Protein AF-A0A538TZY9-F1 (afdb_monomer_lite)

Radius of gyration: 20.92 Å; chains: 1; bounding box: 53×30×45 Å

Foldseek 3Di:
DVVVVVVVVVVCVVCVVVVVCCCCVPVVVVVVVVQLLQFPDDPVCVVPVVNRHGNGCVSVCVVVPDPVD

pLDDT: mean 91.62, std 7.54, range [61.0, 98.38]

Secondary structure (DSSP, 8-state):
-HHHHHHHHHHHHHHHHHHHHHIIIIIHHHHHHHHHTTEE--HHHHH-GGG-EE-TTHHHHHHHT-TT-

Sequence (69 aa):
MSRARSQTRAAWLFLTPALGLIAVFFAVPVIAGLLLSLTDFDLYSIGDVRNARFVGIGNYAQVLGNPEF

InterPro domains:
  IPR035906 MetI-like superfamily [G3DSA:1.10.3720.10] (2-69)
  IPR035906 MetI-like superfamily [SSF161098] (8-67)
  IPR050809 Bacterial G3P & Sugar ABC Transporter Permeases [PTHR43227] (2-69)

Organism: Eiseniibacteriota bacterium (NCBI:txid2212470)

Structure (mmCIF, N/CA/C/O backbone):
data_AF-A0A538TZY9-F1
#
_entry.id   AF-A0A538TZY9-F1
#
loop_
_atom_site.group_PDB
_atom_site.id
_atom_site.type_symbol
_atom_site.label_atom_id
_atom_site.label_alt_id
_atom_site.label_comp_id
_atom_site.label_asym_id
_atom_site.label_entity_id
_atom_site.label_seq_id
_atom_site.pdbx_PDB_ins_code
_atom_site.Cartn_x
_atom_site.Cartn_y
_atom_site.Cartn_z
_atom_site.occupancy
_atom_site.B_iso_or_equiv
_atom_site.auth_seq_id
_atom_site.auth_comp_id
_atom_site.auth_asym_id
_atom_site.auth_atom_id
_atom_site.pdbx_PDB_model_num
ATOM 1 N N . MET A 1 1 ? -36.649 -0.544 22.244 1.00 61.00 1 MET A N 1
ATOM 2 C CA . MET A 1 1 ? -35.891 -0.314 20.986 1.00 61.00 1 MET A CA 1
ATOM 3 C C . MET A 1 1 ? -34.782 0.752 21.072 1.00 61.00 1 MET A C 1
ATOM 5 O O . MET A 1 1 ? -33.834 0.642 20.303 1.00 61.00 1 MET A O 1
ATOM 9 N N . SER A 1 2 ? -34.835 1.773 21.947 1.00 68.75 2 SER A N 1
ATOM 10 C CA . SER A 1 2 ? -33.777 2.814 22.013 1.00 68.75 2 SER A CA 1
ATOM 11 C C . SER A 1 2 ? -32.452 2.333 22.634 1.00 68.75 2 SER A C 1
ATOM 13 O O . SER A 1 2 ? -31.386 2.691 22.142 1.00 68.75 2 SER A O 1
ATOM 15 N N . ARG A 1 3 ? -32.502 1.461 23.655 1.00 75.44 3 ARG A N 1
ATOM 16 C CA . ARG A 1 3 ? -31.307 0.897 24.318 1.00 75.44 3 ARG A CA 1
ATOM 17 C C . ARG A 1 3 ? -30.422 0.074 23.377 1.00 75.44 3 ARG A C 1
ATOM 19 O O . ARG A 1 3 ? -29.213 0.258 23.386 1.00 75.44 3 ARG A O 1
ATOM 26 N N . ALA A 1 4 ? -31.023 -0.754 22.520 1.00 77.00 4 ALA A N 1
ATOM 27 C CA . ALA A 1 4 ? -30.289 -1.533 21.518 1.00 77.00 4 ALA A CA 1
ATOM 28 C C . ALA A 1 4 ? -29.498 -0.621 20.560 1.00 77.00 4 ALA A C 1
ATOM 30 O O . ALA A 1 4 ? -28.306 -0.817 20.360 1.00 77.00 4 ALA A O 1
ATOM 31 N N . ARG A 1 5 ? -30.125 0.457 20.063 1.00 78.12 5 ARG A N 1
ATOM 32 C CA . ARG A 1 5 ? -29.454 1.462 19.218 1.00 78.12 5 ARG A CA 1
ATOM 33 C C . ARG A 1 5 ? -28.319 2.195 19.940 1.00 78.12 5 ARG A C 1
ATOM 35 O O . ARG A 1 5 ? -27.298 2.484 19.322 1.00 78.12 5 ARG A O 1
ATOM 42 N N . SER A 1 6 ? -28.488 2.498 21.227 1.00 82.44 6 SER A N 1
ATOM 43 C CA . SER A 1 6 ? -27.448 3.141 22.042 1.00 82.44 6 SER A CA 1
ATOM 44 C C . SER A 1 6 ? -26.235 2.227 22.253 1.00 82.44 6 SER A C 1
ATOM 46 O O . SER A 1 6 ? -25.108 2.688 22.088 1.00 82.44 6 SER A O 1
ATOM 48 N N . GLN A 1 7 ? -26.450 0.936 22.520 1.00 87.25 7 GLN A N 1
ATOM 49 C CA . GLN A 1 7 ? -25.368 -0.043 22.667 1.00 87.25 7 GLN A CA 1
ATOM 50 C C . GLN A 1 7 ? -24.603 -0.259 21.358 1.00 87.25 7 GLN A C 1
ATOM 52 O O . GLN A 1 7 ? -23.377 -0.255 21.366 1.00 87.25 7 GLN A O 1
ATOM 57 N N . THR A 1 8 ? -25.300 -0.353 20.220 1.00 90.50 8 THR A N 1
ATOM 58 C CA . THR A 1 8 ? -24.649 -0.450 18.903 1.00 90.50 8 THR A CA 1
ATOM 59 C C . THR A 1 8 ? -23.752 0.756 18.623 1.00 90.50 8 THR A C 1
ATOM 61 O O . THR A 1 8 ? -22.635 0.588 18.147 1.00 90.50 8 THR A O 1
ATOM 64 N N . ARG A 1 9 ? -24.199 1.977 18.950 1.00 91.44 9 ARG A N 1
ATOM 65 C CA . ARG A 1 9 ? -23.372 3.186 18.787 1.00 91.44 9 ARG A CA 1
ATOM 66 C C . ARG A 1 9 ? -22.127 3.161 19.673 1.00 91.44 9 ARG A C 1
ATOM 68 O O . ARG A 1 9 ? -21.053 3.495 19.188 1.00 91.44 9 ARG A O 1
ATOM 75 N N . ALA A 1 10 ? -22.261 2.751 20.935 1.00 91.50 10 ALA A N 1
ATOM 76 C CA . ALA A 1 10 ? -21.126 2.630 21.849 1.00 91.50 10 ALA A CA 1
ATOM 77 C C . ALA A 1 10 ? -20.113 1.576 21.368 1.00 91.50 10 ALA A C 1
ATOM 79 O O . ALA A 1 10 ? -18.912 1.830 21.394 1.00 91.50 10 ALA A O 1
ATOM 80 N N . ALA A 1 11 ? -20.596 0.438 20.855 1.00 93.56 11 ALA A N 1
ATOM 81 C CA . ALA A 1 11 ? -19.752 -0.600 20.269 1.00 93.56 11 ALA A CA 1
ATOM 82 C C . ALA A 1 11 ? -18.965 -0.084 19.053 1.00 93.56 11 ALA A C 1
ATOM 84 O O . ALA A 1 11 ? -17.757 -0.291 18.973 1.00 93.56 11 ALA A O 1
ATOM 85 N N . TRP A 1 12 ? -19.614 0.647 18.141 1.00 96.25 12 TRP A N 1
ATOM 86 C CA . TRP A 1 12 ? -18.921 1.263 17.005 1.00 96.25 12 TRP A CA 1
ATOM 87 C C . TRP A 1 12 ? -17.881 2.291 17.443 1.00 96.25 12 TRP A C 1
ATOM 89 O O . TRP A 1 12 ? -16.764 2.270 16.932 1.00 96.25 12 TRP A O 1
ATOM 99 N N . LEU A 1 13 ? -18.208 3.153 18.409 1.00 96.06 13 LEU A N 1
ATOM 100 C CA . LEU A 1 13 ? -17.270 4.156 18.919 1.00 96.06 13 LEU A CA 1
ATOM 101 C C . LEU A 1 13 ? -16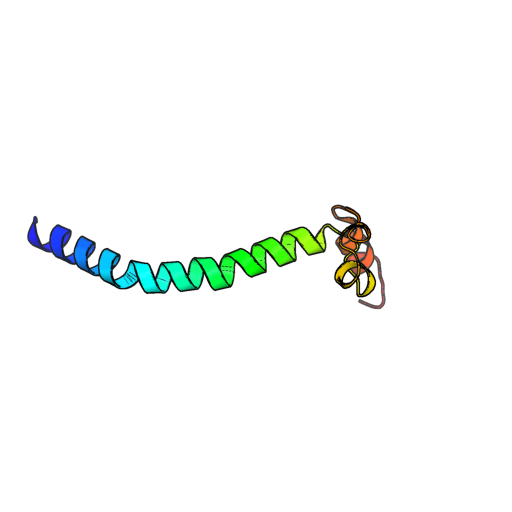.021 3.501 19.529 1.00 96.06 13 LEU A C 1
ATOM 103 O O . LEU A 1 13 ? -14.907 3.961 19.299 1.00 96.06 13 LEU A O 1
ATOM 107 N N . PHE A 1 14 ? -16.213 2.397 20.255 1.00 96.56 14 PHE A N 1
ATOM 108 C CA . PHE A 1 14 ? -15.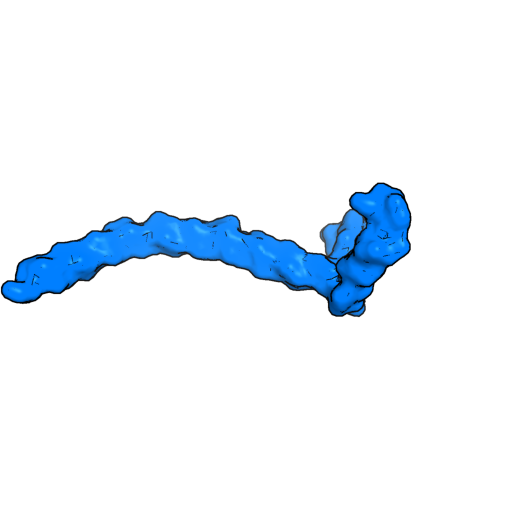132 1.612 20.846 1.00 96.56 14 PHE A CA 1
ATOM 109 C C . PHE A 1 14 ? -14.258 0.912 19.793 1.00 96.56 14 PHE A C 1
ATOM 111 O O . PHE A 1 14 ? -13.038 0.889 19.925 1.00 96.56 14 PHE A O 1
ATOM 118 N N . LEU A 1 15 ? -14.862 0.375 18.727 1.00 97.62 15 LEU A N 1
ATOM 119 C CA . LEU A 1 15 ? -14.138 -0.300 17.641 1.00 97.62 15 LEU A CA 1
ATOM 120 C C . LEU A 1 15 ? -13.422 0.669 16.691 1.00 97.62 15 LEU A C 1
ATOM 122 O O . LEU A 1 15 ? -12.414 0.301 16.089 1.00 97.62 15 LEU A O 1
ATOM 126 N N . THR A 1 16 ? -13.928 1.896 16.552 1.00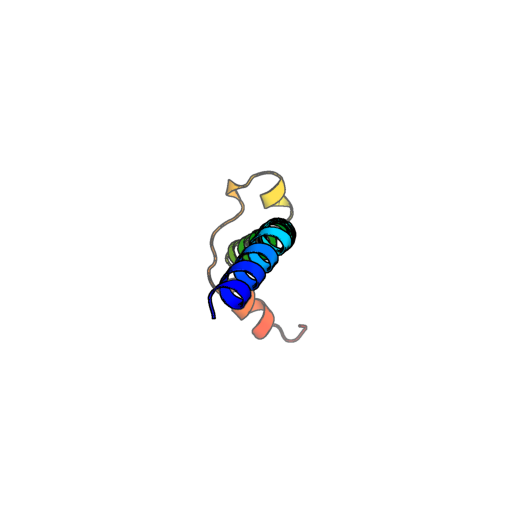 97.75 16 THR A N 1
ATOM 127 C CA . THR A 1 16 ? -13.416 2.912 15.618 1.00 97.75 16 THR A CA 1
ATOM 128 C C . THR A 1 16 ? -11.892 3.098 15.668 1.00 97.75 16 THR A C 1
ATOM 130 O O . THR A 1 16 ? -11.289 3.053 14.599 1.00 97.75 16 THR A O 1
ATOM 133 N N . PRO A 1 17 ? -11.221 3.266 16.828 1.00 96.94 17 PRO A N 1
ATOM 134 C CA . PRO A 1 17 ? -9.765 3.429 16.854 1.00 96.94 17 PRO A CA 1
ATOM 135 C C . PRO A 1 17 ? -9.010 2.207 16.315 1.00 96.94 17 PRO A C 1
ATOM 137 O O . PRO A 1 17 ? -8.062 2.366 15.549 1.00 96.94 17 PRO A O 1
ATOM 140 N N . ALA A 1 18 ? -9.443 0.990 16.656 1.00 97.81 18 ALA A N 1
ATOM 141 C CA . ALA A 1 18 ? -8.806 -0.233 16.169 1.00 97.81 18 ALA A CA 1
ATOM 142 C C . ALA A 1 18 ? -9.009 -0.408 14.656 1.00 97.81 18 ALA A C 1
ATOM 144 O O . ALA A 1 18 ? -8.057 -0.684 13.929 1.00 97.81 18 ALA A O 1
ATOM 145 N N . LEU A 1 19 ? -10.232 -0.182 14.168 1.00 97.75 19 LEU A N 1
ATOM 146 C CA . LEU A 1 19 ? -10.537 -0.221 12.737 1.00 97.75 19 LEU A CA 1
ATOM 147 C C . LEU A 1 19 ? -9.808 0.882 11.965 1.00 97.75 19 LEU A C 1
ATOM 149 O O . LEU A 1 19 ? -9.359 0.639 10.851 1.00 97.75 19 LEU A O 1
ATOM 153 N N . GLY A 1 20 ? -9.650 2.066 12.557 1.00 98.12 20 GLY A N 1
ATOM 154 C CA . GLY A 1 20 ? -8.874 3.161 11.986 1.00 98.12 20 GLY A CA 1
ATOM 155 C C . GLY A 1 20 ? -7.400 2.796 11.836 1.00 98.12 20 GLY A C 1
ATOM 156 O O . GLY A 1 20 ? -6.836 2.990 10.764 1.00 98.12 20 GLY A O 1
ATOM 157 N N . LEU A 1 21 ? -6.793 2.198 12.866 1.00 98.31 21 LEU A N 1
ATOM 158 C CA . LEU A 1 21 ? -5.416 1.702 12.789 1.00 98.31 21 LEU A CA 1
ATOM 159 C C . LEU A 1 21 ? -5.268 0.627 11.712 1.00 98.31 21 LEU A C 1
ATOM 161 O O . LEU A 1 21 ? -4.370 0.732 10.882 1.00 98.31 21 LEU A O 1
ATOM 165 N N . ILE A 1 22 ? -6.167 -0.360 11.676 1.00 97.88 22 ILE A N 1
ATOM 166 C CA . ILE A 1 22 ? -6.158 -1.388 10.629 1.00 97.88 22 ILE A CA 1
ATOM 167 C C . ILE A 1 22 ? -6.275 -0.730 9.255 1.00 97.88 22 ILE A C 1
ATOM 169 O O . ILE A 1 22 ? -5.450 -0.992 8.393 1.00 97.88 22 ILE A O 1
ATOM 173 N N . ALA A 1 23 ? -7.243 0.162 9.049 1.00 97.44 23 ALA A N 1
ATOM 174 C CA . ALA A 1 23 ? -7.441 0.825 7.767 1.00 97.44 23 ALA A CA 1
ATOM 175 C C . ALA A 1 23 ? -6.194 1.603 7.325 1.00 97.44 23 ALA A C 1
ATOM 177 O O . ALA A 1 23 ? -5.765 1.457 6.187 1.00 97.44 23 ALA A O 1
ATOM 178 N N . VAL A 1 24 ? -5.572 2.378 8.216 1.00 98.38 24 VAL A N 1
ATOM 179 C CA . VAL A 1 24 ? -4.375 3.162 7.882 1.00 98.38 24 VAL A CA 1
ATOM 180 C C . VAL A 1 24 ? -3.190 2.248 7.584 1.00 98.38 24 VAL A C 1
ATOM 182 O O . VAL A 1 24 ? -2.600 2.341 6.512 1.00 98.38 24 VAL A O 1
ATOM 185 N N . PHE A 1 25 ? -2.853 1.339 8.495 1.00 98.00 25 PHE A N 1
ATOM 186 C CA . PHE A 1 25 ? -1.645 0.520 8.374 1.00 98.00 25 PHE A CA 1
ATOM 187 C C . PHE A 1 25 ? -1.780 -0.641 7.387 1.00 98.00 25 PHE A C 1
ATOM 189 O O . PHE A 1 25 ? -0.767 -1.184 6.965 1.00 98.00 25 PHE A O 1
ATOM 196 N N . PHE A 1 26 ? -2.995 -1.016 6.993 1.00 97.56 26 PHE A N 1
ATOM 197 C CA . PHE A 1 26 ? -3.222 -2.019 5.957 1.00 97.56 26 PHE A CA 1
ATOM 198 C C . PHE A 1 26 ? -3.480 -1.380 4.593 1.00 97.56 26 PHE A C 1
ATOM 200 O O . PHE A 1 26 ? -2.786 -1.688 3.627 1.00 97.56 26 PHE A O 1
ATOM 207 N N . ALA A 1 27 ? -4.455 -0.472 4.490 1.00 97.81 27 ALA A N 1
ATOM 208 C CA . ALA A 1 27 ? -4.872 0.039 3.189 1.00 97.81 27 ALA A CA 1
ATOM 209 C C . ALA A 1 27 ? -3.817 0.957 2.570 1.00 97.81 27 ALA A C 1
ATOM 211 O O . ALA A 1 27 ? -3.609 0.883 1.363 1.00 97.81 27 ALA A O 1
ATOM 212 N N . VAL A 1 28 ? -3.119 1.783 3.363 1.00 97.94 28 VAL A N 1
ATOM 213 C CA . VAL A 1 28 ? -2.093 2.682 2.810 1.00 97.94 28 VAL A CA 1
ATOM 214 C C . VAL A 1 28 ? -0.947 1.888 2.173 1.00 97.94 28 VAL A C 1
ATOM 216 O O . VAL A 1 28 ? -0.666 2.147 1.003 1.00 97.94 28 VAL A O 1
ATOM 219 N N . PRO A 1 29 ? -0.327 0.887 2.837 1.00 97.56 29 PRO A N 1
ATOM 220 C CA . PRO A 1 29 ? 0.703 0.075 2.189 1.00 97.56 29 PRO A CA 1
ATOM 221 C C . PRO A 1 29 ? 0.194 -0.728 0.993 1.00 97.56 29 PRO A C 1
ATOM 223 O O . PRO A 1 29 ? 0.903 -0.826 -0.003 1.00 97.56 29 PRO A O 1
ATOM 226 N N . VAL A 1 30 ? -1.031 -1.266 1.050 1.00 98.06 30 VAL A N 1
ATOM 227 C CA . VAL A 1 30 ? -1.626 -1.992 -0.085 1.00 98.06 30 VAL A CA 1
ATOM 228 C C . VAL A 1 30 ? -1.795 -1.069 -1.289 1.00 98.06 30 VAL A C 1
ATOM 230 O O . VAL A 1 30 ? -1.369 -1.413 -2.386 1.00 98.06 30 VAL A O 1
ATOM 233 N N . ILE A 1 31 ? -2.368 0.119 -1.094 1.00 98.12 31 ILE A N 1
ATOM 234 C CA . ILE A 1 31 ? -2.550 1.100 -2.169 1.00 98.12 31 ILE A CA 1
ATOM 235 C C . ILE A 1 31 ? -1.192 1.558 -2.702 1.00 98.12 31 ILE A C 1
ATOM 237 O O . ILE A 1 31 ? -1.014 1.619 -3.914 1.00 98.12 31 ILE A O 1
ATOM 241 N N . ALA A 1 32 ? -0.223 1.833 -1.827 1.00 95.62 32 ALA A N 1
ATOM 242 C CA . ALA A 1 32 ? 1.126 2.198 -2.245 1.00 95.62 32 ALA A CA 1
ATOM 243 C C . ALA A 1 32 ? 1.763 1.089 -3.095 1.00 95.62 32 ALA A C 1
ATOM 245 O O . ALA A 1 32 ? 2.230 1.366 -4.193 1.00 95.62 32 ALA A O 1
ATOM 246 N N . GLY A 1 33 ? 1.708 -0.168 -2.647 1.00 95.56 33 GLY A N 1
ATOM 247 C CA . GLY A 1 33 ? 2.212 -1.316 -3.402 1.00 95.56 33 GLY A CA 1
ATOM 248 C C . GLY A 1 33 ? 1.523 -1.489 -4.758 1.00 95.56 33 GLY A C 1
ATOM 249 O O . GLY A 1 33 ? 2.196 -1.750 -5.750 1.00 95.56 33 GLY A O 1
ATOM 250 N N . LEU A 1 34 ? 0.205 -1.275 -4.827 1.00 96.56 34 LEU A N 1
ATOM 251 C CA . LEU A 1 34 ? -0.554 -1.304 -6.082 1.00 96.56 34 LEU A CA 1
ATOM 252 C C . LEU A 1 34 ? -0.178 -0.160 -7.030 1.00 96.56 34 LEU A C 1
ATOM 254 O O . LEU A 1 34 ? -0.174 -0.346 -8.239 1.00 96.56 34 LEU A O 1
ATOM 258 N N . LEU A 1 35 ? 0.125 1.031 -6.516 1.00 95.00 35 LEU A N 1
ATOM 259 C CA . LEU A 1 35 ? 0.599 2.134 -7.354 1.00 95.00 35 LEU A CA 1
ATOM 260 C C . LEU A 1 35 ? 2.018 1.860 -7.861 1.00 95.00 35 LEU A C 1
ATOM 262 O O . LEU A 1 35 ? 2.292 2.067 -9.040 1.00 95.00 35 LEU A O 1
ATOM 266 N N . LEU A 1 36 ? 2.894 1.348 -6.992 1.00 94.38 36 LEU A N 1
ATOM 267 C CA . LEU A 1 36 ? 4.264 0.983 -7.346 1.00 94.38 36 LEU A CA 1
ATOM 268 C C . LEU A 1 36 ? 4.317 -0.173 -8.351 1.00 94.38 36 LEU A C 1
ATOM 270 O O . LEU A 1 36 ? 5.176 -0.165 -9.226 1.00 94.38 36 LEU A O 1
ATOM 274 N N . SER A 1 37 ? 3.381 -1.126 -8.302 1.00 94.75 37 SER A N 1
ATOM 275 C CA . SER A 1 37 ? 3.324 -2.223 -9.279 1.00 94.75 37 SER A CA 1
ATOM 276 C C . SER A 1 37 ? 2.997 -1.756 -10.698 1.00 94.75 37 SER A C 1
ATOM 278 O O . SER A 1 37 ? 3.262 -2.485 -11.653 1.00 94.75 37 SER A O 1
ATOM 280 N N . LEU A 1 38 ? 2.455 -0.542 -10.847 1.00 96.12 38 LEU A N 1
ATOM 281 C CA . LEU A 1 38 ? 2.214 0.113 -12.134 1.00 96.12 38 LEU A CA 1
ATOM 282 C C . LEU A 1 38 ? 3.396 0.981 -12.592 1.00 96.12 38 LEU A C 1
ATOM 284 O O . LEU A 1 38 ? 3.317 1.647 -13.628 1.00 96.12 38 LEU A O 1
ATOM 288 N N . THR A 1 39 ? 4.484 0.994 -11.824 1.00 95.12 39 THR A N 1
ATOM 289 C CA . THR A 1 39 ? 5.732 1.688 -12.142 1.00 95.12 39 THR A CA 1
ATOM 290 C C . THR A 1 39 ? 6.883 0.702 -12.304 1.00 95.12 39 THR A C 1
ATOM 292 O O . THR A 1 39 ? 6.847 -0.406 -11.775 1.00 95.12 39 THR A O 1
ATOM 295 N N . ASP A 1 40 ? 7.914 1.109 -13.030 1.00 92.38 40 ASP A N 1
ATOM 296 C CA . ASP A 1 40 ? 9.212 0.438 -13.066 1.00 92.38 40 ASP A CA 1
ATOM 297 C C . ASP A 1 40 ? 9.988 0.791 -11.785 1.00 92.38 40 ASP A C 1
ATOM 299 O O . ASP A 1 40 ? 10.866 1.653 -11.781 1.00 92.38 40 ASP A O 1
ATOM 303 N N . PHE A 1 41 ? 9.538 0.247 -10.648 1.00 90.31 41 PHE A N 1
ATOM 304 C CA . PHE A 1 41 ? 10.109 0.541 -9.333 1.00 90.31 41 PHE A CA 1
ATOM 305 C C . PHE A 1 41 ? 11.240 -0.435 -9.007 1.00 90.31 41 PHE A C 1
ATOM 307 O O . PHE A 1 41 ? 11.012 -1.628 -8.805 1.00 90.31 41 PHE A O 1
ATOM 314 N N . ASP A 1 42 ? 12.454 0.091 -8.890 1.00 86.62 42 ASP A N 1
ATOM 315 C CA . ASP A 1 42 ? 13.663 -0.659 -8.566 1.00 86.62 42 ASP A CA 1
ATOM 316 C C . ASP A 1 42 ? 14.497 0.027 -7.464 1.00 86.62 42 ASP A C 1
ATOM 318 O O . ASP A 1 42 ? 14.095 1.024 -6.858 1.00 86.62 42 ASP A O 1
ATOM 322 N N . LEU A 1 43 ? 15.697 -0.491 -7.194 1.00 87.19 43 LEU A N 1
ATOM 323 C CA . LEU A 1 43 ? 16.620 0.082 -6.207 1.00 87.19 43 LEU A CA 1
ATOM 324 C C . LEU A 1 43 ? 17.015 1.539 -6.514 1.00 87.19 43 LEU A C 1
ATOM 326 O O . LEU A 1 43 ? 17.275 2.304 -5.585 1.00 87.19 43 LEU A O 1
ATOM 330 N N . TYR A 1 44 ? 17.049 1.946 -7.785 1.00 83.12 44 TYR A N 1
ATOM 331 C CA . TYR A 1 44 ? 17.403 3.311 -8.177 1.00 83.12 44 TYR A CA 1
ATOM 332 C C . TYR A 1 44 ? 16.261 4.295 -7.925 1.00 83.12 44 TYR A C 1
ATOM 334 O O . TYR A 1 44 ? 16.516 5.459 -7.614 1.00 83.12 44 TYR A O 1
ATOM 342 N N . SER A 1 45 ? 15.012 3.834 -7.995 1.00 86.69 45 SER A N 1
ATOM 343 C CA . SER A 1 45 ? 13.833 4.644 -7.670 1.00 86.69 45 SER A CA 1
ATOM 344 C C . SER A 1 45 ? 13.722 5.024 -6.185 1.00 86.69 45 SER A C 1
ATOM 346 O O . SER A 1 45 ? 13.127 6.048 -5.849 1.00 86.69 45 SER A O 1
ATOM 348 N N . ILE A 1 46 ? 14.370 4.260 -5.294 1.00 85.69 46 ILE A N 1
ATOM 349 C CA . ILE A 1 46 ? 14.517 4.604 -3.868 1.00 85.69 46 ILE A CA 1
ATOM 350 C C . ILE A 1 46 ? 15.487 5.786 -3.694 1.00 85.69 46 ILE A C 1
ATOM 352 O O . ILE A 1 46 ? 15.287 6.627 -2.818 1.00 85.69 46 ILE A O 1
ATOM 356 N N . GLY A 1 47 ? 16.534 5.852 -4.526 1.00 85.31 47 GLY A N 1
ATOM 357 C CA . GLY A 1 47 ? 17.524 6.933 -4.520 1.00 85.31 47 GLY A CA 1
ATOM 358 C C . GLY A 1 47 ? 17.058 8.205 -5.234 1.00 85.31 47 GLY A C 1
ATOM 359 O O . GLY A 1 47 ? 17.435 9.303 -4.829 1.00 85.31 47 GLY A O 1
ATOM 360 N N . ASP A 1 48 ? 16.221 8.0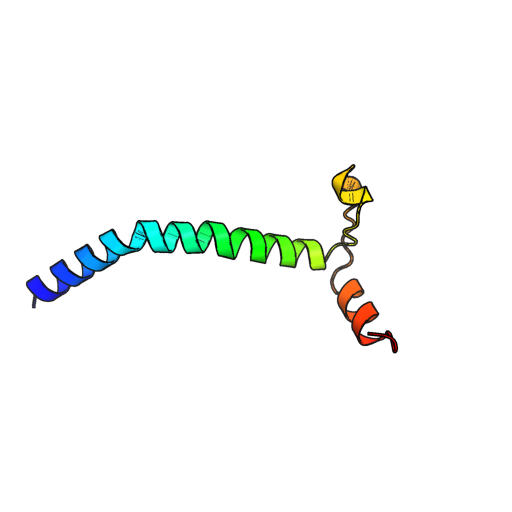71 -6.266 1.00 86.38 48 ASP A N 1
ATOM 361 C CA . ASP A 1 48 ? 15.570 9.184 -6.960 1.00 86.38 48 ASP A CA 1
ATOM 362 C C . ASP A 1 48 ? 14.194 8.759 -7.498 1.00 86.38 48 ASP A C 1
ATOM 364 O O . ASP A 1 48 ? 14.085 7.971 -8.439 1.00 86.38 48 ASP A O 1
ATOM 368 N N . VAL A 1 49 ? 13.130 9.343 -6.937 1.00 80.06 49 VAL A N 1
ATOM 369 C CA . VAL A 1 49 ? 11.728 9.055 -7.294 1.00 80.06 49 VAL A CA 1
ATOM 370 C C . VAL A 1 49 ? 11.430 9.352 -8.770 1.00 80.06 49 VAL A C 1
ATOM 372 O O . VAL A 1 49 ? 10.492 8.795 -9.334 1.00 80.06 49 VAL A O 1
ATOM 375 N N . ARG A 1 50 ? 12.241 10.175 -9.449 1.00 83.12 50 ARG A N 1
ATOM 376 C CA . ARG A 1 50 ? 12.114 10.419 -10.898 1.00 83.12 50 ARG A CA 1
ATOM 377 C C . ARG A 1 50 ? 12.358 9.168 -11.742 1.00 83.12 50 ARG A C 1
ATOM 379 O O . ARG A 1 50 ? 11.902 9.122 -12.884 1.00 83.12 50 ARG A O 1
ATOM 386 N N . ASN A 1 51 ? 13.033 8.165 -11.184 1.00 82.56 51 ASN A N 1
ATOM 387 C CA . ASN A 1 51 ? 13.268 6.884 -11.842 1.00 82.56 51 ASN A CA 1
ATOM 388 C C . ASN A 1 51 ? 12.069 5.928 -11.730 1.00 82.56 51 ASN A C 1
ATOM 390 O O . ASN A 1 51 ? 12.021 4.960 -12.479 1.00 82.56 51 ASN A O 1
ATOM 394 N N . ALA A 1 52 ? 11.067 6.213 -10.883 1.00 86.00 52 ALA A N 1
ATOM 395 C CA . ALA A 1 52 ? 9.822 5.441 -10.806 1.00 86.00 52 ALA A CA 1
ATOM 396 C C . ALA A 1 52 ? 8.908 5.750 -12.010 1.00 86.00 52 ALA A C 1
ATOM 398 O O . ALA A 1 52 ? 7.904 6.462 -11.910 1.00 86.00 52 ALA A O 1
ATOM 399 N N . ARG A 1 53 ? 9.285 5.260 -13.193 1.00 90.25 53 ARG A N 1
ATOM 400 C CA . ARG A 1 53 ? 8.575 5.533 -14.451 1.00 90.25 53 ARG A CA 1
ATOM 401 C C . ARG A 1 53 ? 7.269 4.747 -14.491 1.00 90.25 53 ARG A C 1
ATOM 403 O O . ARG A 1 53 ? 7.251 3.561 -14.195 1.00 90.25 53 ARG A O 1
ATOM 410 N N . PHE A 1 54 ? 6.172 5.381 -14.895 1.00 94.62 54 PHE A N 1
ATOM 411 C CA . PHE A 1 54 ? 4.895 4.682 -15.057 1.00 94.62 54 PHE A CA 1
ATOM 412 C C . PHE A 1 54 ? 4.934 3.732 -16.264 1.00 94.62 54 PHE A C 1
ATOM 414 O O . PHE A 1 54 ? 5.234 4.163 -17.378 1.00 94.62 54 PHE A O 1
ATOM 421 N N . VAL A 1 55 ? 4.594 2.460 -16.043 1.00 95.44 55 VAL A N 1
ATOM 422 C CA . VAL A 1 55 ? 4.579 1.389 -17.061 1.00 95.44 55 VAL A CA 1
ATOM 423 C C . VAL A 1 55 ? 3.219 0.692 -17.186 1.00 95.44 55 VAL A C 1
ATOM 425 O O . VAL A 1 55 ? 3.049 -0.205 -18.015 1.00 95.44 55 VAL A O 1
ATOM 428 N N . GLY A 1 56 ? 2.223 1.095 -16.390 1.00 94.94 56 GLY A N 1
ATOM 429 C CA . GLY A 1 56 ? 0.887 0.502 -16.410 1.00 94.94 56 GLY A CA 1
ATOM 430 C C . GLY A 1 56 ? 0.931 -0.992 -16.087 1.00 94.94 56 GLY A C 1
ATOM 431 O O . GLY A 1 56 ? 1.518 -1.397 -15.092 1.00 94.94 56 GLY A O 1
ATOM 432 N N . ILE A 1 57 ? 0.329 -1.832 -16.933 1.00 96.44 57 ILE A N 1
ATOM 433 C CA . ILE A 1 57 ? 0.308 -3.292 -16.725 1.00 96.44 57 ILE A CA 1
ATOM 434 C C . ILE A 1 57 ? 1.565 -4.021 -17.239 1.00 96.44 57 ILE A C 1
ATOM 436 O O . ILE A 1 57 ? 1.591 -5.251 -17.238 1.00 96.44 57 ILE A O 1
ATOM 440 N N . GLY A 1 58 ? 2.598 -3.296 -17.686 1.00 95.69 58 GLY A N 1
ATOM 441 C CA . GLY A 1 58 ? 3.801 -3.876 -18.300 1.00 95.69 58 GLY A CA 1
ATOM 442 C C . GLY A 1 58 ? 4.484 -4.938 -17.433 1.00 95.69 58 GLY A C 1
ATOM 443 O O . GLY A 1 58 ? 4.779 -6.025 -17.927 1.00 95.69 58 GLY A O 1
ATOM 444 N N . ASN A 1 59 ? 4.616 -4.675 -16.129 1.00 95.06 59 ASN A N 1
ATOM 445 C CA . ASN A 1 59 ? 5.188 -5.619 -15.162 1.00 95.06 59 ASN A CA 1
ATOM 446 C C . ASN A 1 59 ? 4.429 -6.956 -15.129 1.00 95.06 59 ASN A C 1
ATOM 448 O O . ASN A 1 59 ? 5.031 -8.026 -15.085 1.00 95.06 59 ASN A O 1
ATOM 452 N N . TYR A 1 60 ? 3.097 -6.909 -15.204 1.00 95.44 60 TYR A N 1
ATOM 453 C CA . TYR A 1 60 ? 2.259 -8.108 -15.200 1.00 95.44 60 TYR A CA 1
ATOM 454 C C . TYR A 1 60 ? 2.409 -8.903 -16.497 1.00 95.44 60 TYR A C 1
ATOM 456 O O . TYR A 1 60 ? 2.546 -10.122 -16.453 1.00 95.44 60 TYR A O 1
ATOM 464 N N . ALA A 1 61 ? 2.414 -8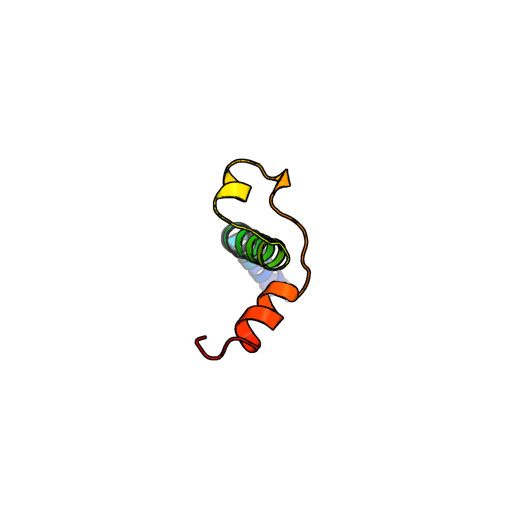.223 -17.648 1.00 95.75 61 ALA A N 1
ATOM 465 C CA . ALA A 1 61 ? 2.620 -8.871 -18.942 1.00 95.75 61 ALA A CA 1
ATOM 466 C C . ALA A 1 61 ? 3.999 -9.544 -19.028 1.00 95.75 61 ALA A C 1
ATOM 468 O O . ALA A 1 61 ? 4.109 -10.646 -19.560 1.00 95.75 61 ALA A O 1
ATOM 469 N N . GLN A 1 62 ? 5.032 -8.910 -18.467 1.00 95.00 62 GLN A N 1
ATOM 470 C CA . GLN A 1 62 ? 6.381 -9.464 -18.404 1.00 95.00 62 GLN A CA 1
ATOM 471 C C . GLN A 1 62 ? 6.437 -10.744 -17.567 1.00 95.00 62 GLN A C 1
ATOM 473 O O . GLN A 1 62 ? 6.993 -11.732 -18.030 1.00 95.00 62 GLN A O 1
ATOM 478 N N . VAL A 1 63 ? 5.858 -10.741 -16.362 1.00 94.81 63 VAL A N 1
ATOM 479 C CA . VAL A 1 63 ? 5.841 -11.926 -15.488 1.00 94.81 63 VAL A CA 1
ATOM 480 C C . VAL A 1 63 ? 5.033 -13.057 -16.120 1.00 94.81 63 VAL A C 1
ATOM 482 O O . VAL A 1 63 ? 5.524 -14.171 -16.218 1.00 94.81 63 VAL A O 1
ATOM 485 N N . LEU A 1 64 ? 3.827 -12.768 -16.619 1.00 96.31 64 LEU A N 1
ATOM 486 C CA . LEU A 1 64 ? 2.958 -13.781 -17.232 1.00 96.31 64 LEU A CA 1
ATOM 487 C C . LEU A 1 64 ? 3.514 -14.350 -18.546 1.00 96.31 64 LEU A C 1
ATOM 489 O O . LEU A 1 64 ? 3.144 -15.453 -18.939 1.00 96.31 64 LEU A O 1
ATOM 493 N N . GLY A 1 65 ? 4.352 -13.587 -19.252 1.00 95.06 65 GLY A N 1
ATOM 494 C CA . GLY A 1 65 ? 5.013 -14.018 -20.483 1.00 95.06 65 GLY A CA 1
ATOM 495 C C . GLY A 1 65 ? 6.378 -14.673 -20.269 1.00 95.06 65 GLY A C 1
ATOM 496 O O . GLY A 1 65 ? 6.971 -15.136 -21.244 1.00 95.06 65 GLY A O 1
ATOM 497 N N . ASN A 1 66 ? 6.900 -14.693 -19.040 1.00 94.62 66 ASN A N 1
ATOM 498 C CA . ASN A 1 66 ? 8.211 -15.254 -18.741 1.00 94.62 66 ASN A CA 1
ATOM 499 C C . ASN A 1 66 ? 8.078 -16.742 -18.362 1.00 94.62 66 ASN A C 1
ATOM 501 O O . ASN A 1 66 ? 7.442 -17.040 -17.358 1.00 94.62 66 ASN A O 1
ATOM 505 N N . PRO A 1 67 ? 8.688 -17.674 -19.117 1.00 90.56 67 PRO A N 1
ATOM 506 C CA . PRO A 1 67 ? 8.600 -19.109 -18.833 1.00 90.56 67 PRO A CA 1
ATOM 507 C C . PRO A 1 67 ? 9.298 -19.549 -17.534 1.00 90.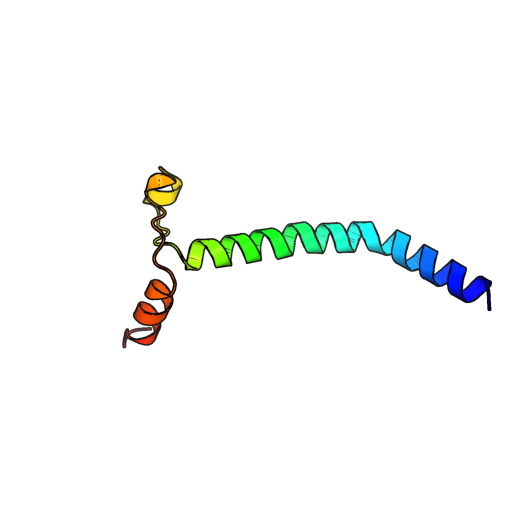56 67 PRO A C 1
ATOM 509 O O . PRO A 1 67 ? 9.076 -20.672 -17.094 1.00 90.56 67 PRO A O 1
ATOM 512 N N . GLU A 1 68 ? 10.144 -18.701 -16.944 1.00 92.94 68 GLU A N 1
ATOM 513 C CA . GLU A 1 68 ? 10.868 -18.973 -15.692 1.00 92.94 68 GLU A CA 1
ATOM 514 C C . GLU A 1 68 ? 10.122 -18.484 -14.431 1.00 92.94 68 GLU A C 1
ATOM 516 O O . GLU A 1 68 ? 10.609 -18.689 -13.318 1.00 92.94 68 GLU A O 1
ATOM 521 N N . PHE A 1 69 ? 8.981 -17.803 -14.592 1.00 81.19 69 PHE A N 1
ATOM 522 C CA . PHE A 1 69 ? 8.096 -17.376 -13.498 1.00 81.19 69 PHE A CA 1
ATOM 523 C C . PHE A 1 69 ? 6.957 -18.378 -13.281 1.00 81.19 69 PHE A C 1
ATOM 525 O O . PHE A 1 69 ? 6.575 -18.557 -12.100 1.00 81.19 69 PHE A O 1
#